Protein AF-A0A0R2LBU7-F1 (afdb_monomer_lite)

Sequence (92 aa):
MAFSTANQIEHFPKQQLMTRQAISDDQMDRYFRMTVSAVEEAILSSLVHAKTTIDRKGQERLSLTDALAKVQQQASGMDEDVANLQEKLGLL

Radius of gyration: 22.63 Å; chains: 1; bounding box: 51×20×68 Å

Organism: NCBI:txid449659

Secondary structure (DSSP, 8-state):
----SSS---SS-SSS--------GGGHHHHHHHHHHHHHHHHHHHHHS---EE-TTS-EE--HHHHHHHHHHHSSS--HHHHHHHHHTT--

InterPro domains:
  IPR005321 Peptidase S58, DmpA [PF03576] (1-59)
  IPR016117 ArgJ-like domain superfamily [SSF56266] (1-68)

pLDDT: mean 94.16, std 4.88, range [72.5, 98.38]

Foldseek 3Di:
DDDDPQDDDDPDDPDPDDDDDDDDPVPCVVVVVVVVVVVVVVVLCCQQPDQWDQDPVRDIDHRPVVVLVVVCVVDPDGDVVSVVVCVVSVVD

Structure (mmCIF, N/CA/C/O backbone):
data_AF-A0A0R2LBU7-F1
#
_entry.id   AF-A0A0R2LBU7-F1
#
loop_
_atom_site.group_PDB
_atom_site.id
_atom_site.type_symbol
_atom_site.label_atom_id
_atom_site.label_alt_id
_atom_site.label_comp_id
_atom_site.label_asym_id
_atom_site.label_entity_id
_atom_site.label_seq_id
_atom_site.pdbx_PDB_ins_code
_atom_site.Cartn_x
_atom_site.Cartn_y
_atom_site.Cartn_z
_atom_site.occupancy
_atom_site.B_iso_or_equiv
_atom_site.auth_seq_id
_atom_site.auth_comp_id
_atom_site.auth_asym_id
_atom_site.auth_atom_id
_atom_site.pdbx_PDB_model_num
ATOM 1 N N . MET A 1 1 ? -1.042 -6.254 10.021 1.00 92.75 1 MET A N 1
ATOM 2 C CA . MET A 1 1 ? -1.452 -5.834 11.381 1.00 92.75 1 MET A CA 1
ATOM 3 C C . MET A 1 1 ? -2.545 -4.790 11.230 1.00 92.75 1 MET A C 1
ATOM 5 O O . MET A 1 1 ? -2.368 -3.912 10.398 1.00 92.75 1 MET A O 1
ATOM 9 N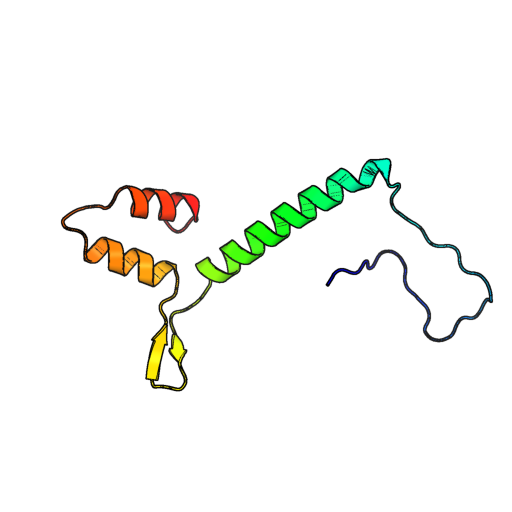 N . ALA A 1 2 ? -3.647 -4.883 11.974 1.00 95.88 2 ALA A N 1
ATOM 10 C CA . ALA A 1 2 ? -4.729 -3.895 11.949 1.00 95.88 2 ALA A CA 1
ATOM 11 C C . ALA A 1 2 ? -5.174 -3.581 13.383 1.00 95.88 2 ALA A C 1
ATOM 13 O O . ALA A 1 2 ? -5.187 -4.473 14.231 1.00 95.88 2 ALA A O 1
ATOM 14 N N . PHE A 1 3 ? -5.515 -2.323 13.654 1.00 96.69 3 PHE A N 1
ATOM 15 C CA . PHE A 1 3 ? -6.043 -1.868 14.940 1.00 96.69 3 PHE A CA 1
ATOM 16 C C . PHE A 1 3 ? -7.036 -0.725 14.716 1.00 96.69 3 PHE A C 1
ATOM 18 O O . PHE A 1 3 ? -7.010 -0.066 13.679 1.00 96.69 3 PHE A O 1
ATOM 25 N N . SER A 1 4 ? -7.911 -0.495 15.692 1.00 96.00 4 SER A N 1
ATOM 26 C CA . SER A 1 4 ? -8.868 0.612 15.680 1.00 96.00 4 SER A CA 1
ATOM 27 C C . SER A 1 4 ? -8.590 1.551 16.842 1.00 96.00 4 SER A C 1
ATOM 29 O O . SER A 1 4 ? -8.250 1.113 17.940 1.00 96.00 4 SER A O 1
ATOM 31 N N . THR A 1 5 ? -8.765 2.844 16.601 1.00 96.38 5 THR A N 1
ATOM 32 C CA . THR A 1 5 ? -8.663 3.898 17.614 1.00 96.38 5 THR A CA 1
ATOM 33 C C . THR A 1 5 ? -10.019 4.258 18.227 1.00 96.38 5 THR A C 1
ATOM 35 O O . THR A 1 5 ? -10.075 5.097 19.121 1.00 96.38 5 THR A O 1
ATOM 38 N N . ALA A 1 6 ? -11.111 3.620 17.784 1.00 97.00 6 ALA A N 1
ATOM 39 C CA . ALA A 1 6 ? -12.472 3.956 18.207 1.00 97.00 6 ALA A CA 1
ATOM 40 C C . ALA A 1 6 ? -12.750 3.658 19.690 1.00 97.00 6 ALA A C 1
ATOM 42 O O . ALA A 1 6 ? -13.523 4.370 20.324 1.00 97.00 6 ALA A O 1
ATOM 43 N N . ASN A 1 7 ? -12.123 2.619 20.253 1.00 96.19 7 ASN A N 1
ATOM 44 C CA . ASN A 1 7 ? -12.270 2.262 21.663 1.00 96.19 7 ASN A CA 1
ATOM 45 C C . ASN A 1 7 ? -10.906 2.343 22.351 1.00 96.19 7 ASN A C 1
ATOM 47 O O . ASN A 1 7 ? -10.009 1.557 22.046 1.00 96.19 7 ASN A O 1
ATOM 51 N N . GLN A 1 8 ? -10.757 3.265 23.299 1.00 93.88 8 GLN A N 1
ATOM 52 C CA . GLN A 1 8 ? -9.564 3.348 24.137 1.00 93.88 8 GLN A CA 1
ATOM 53 C C . GLN A 1 8 ? -9.657 2.343 25.286 1.00 93.88 8 GLN A C 1
ATOM 55 O O . GLN A 1 8 ? -10.708 2.197 25.909 1.00 93.88 8 GLN A O 1
ATOM 60 N N . ILE A 1 9 ? -8.552 1.654 25.568 1.00 92.94 9 ILE A N 1
ATOM 61 C CA . ILE A 1 9 ? -8.465 0.677 26.654 1.00 92.94 9 ILE A CA 1
ATOM 62 C C . ILE A 1 9 ? -7.582 1.263 27.754 1.00 92.94 9 ILE A C 1
ATOM 64 O O . ILE A 1 9 ? -6.403 1.532 27.523 1.00 92.94 9 ILE A O 1
ATOM 68 N N . GLU A 1 10 ? -8.157 1.478 28.939 1.00 93.12 10 GLU A N 1
ATOM 69 C CA . GLU A 1 10 ? -7.400 1.942 30.103 1.00 93.12 10 GLU A CA 1
ATOM 70 C C . GLU A 1 10 ? -6.378 0.876 30.523 1.00 93.12 10 GLU A C 1
ATOM 72 O O . GLU A 1 10 ? -6.708 -0.302 30.652 1.00 93.12 10 GLU A O 1
ATOM 77 N N . HIS A 1 11 ? -5.136 1.293 30.782 1.00 94.12 11 HIS A N 1
ATOM 78 C CA . HIS A 1 11 ? -4.104 0.398 31.315 1.00 94.12 11 HIS A CA 1
ATOM 79 C C . HIS A 1 11 ? -4.435 -0.077 32.743 1.00 94.12 11 HIS A C 1
ATOM 81 O O . HIS A 1 11 ? -4.125 -1.209 33.105 1.00 94.12 11 HIS A O 1
ATOM 87 N N . PHE A 1 12 ? -5.118 0.772 33.524 1.00 95.44 12 PHE A N 1
ATOM 88 C CA . PHE A 1 12 ? -5.616 0.461 34.864 1.00 95.44 12 PHE A CA 1
ATOM 89 C C . PHE A 1 12 ? -7.142 0.607 34.903 1.00 95.44 12 PHE A C 1
ATOM 91 O O . PHE A 1 12 ? -7.635 1.732 35.009 1.00 95.44 12 PHE A O 1
ATOM 98 N N . PRO A 1 13 ? -7.898 -0.499 34.806 1.00 88.25 13 PRO A N 1
ATOM 99 C CA . PRO A 1 13 ? -9.349 -0.438 34.739 1.00 88.25 13 PRO A CA 1
ATOM 100 C C . PRO A 1 13 ? -9.945 -0.023 36.086 1.00 88.25 13 PRO A C 1
ATOM 102 O O . PRO A 1 13 ? -9.694 -0.647 37.117 1.00 88.25 13 PRO A O 1
ATOM 105 N N . LYS A 1 14 ? -10.779 1.020 36.071 1.00 91.31 14 LYS A N 1
ATOM 106 C CA . LYS A 1 14 ? -11.524 1.485 37.260 1.00 91.31 14 LYS A CA 1
ATOM 107 C C . LYS A 1 14 ? -12.799 0.682 37.529 1.00 91.31 14 LYS A C 1
ATOM 109 O O . LYS A 1 14 ? -13.386 0.806 38.600 1.00 91.31 14 LYS A O 1
ATOM 114 N N . GLN A 1 15 ? -13.251 -0.099 36.550 1.00 92.69 15 GLN A N 1
ATOM 115 C CA . GLN A 1 15 ? -14.471 -0.904 36.601 1.00 92.69 15 GLN A CA 1
ATOM 116 C C . GLN A 1 15 ? -14.197 -2.311 36.070 1.00 92.69 15 GLN A C 1
ATOM 118 O O . GLN A 1 15 ? -13.359 -2.497 35.190 1.00 92.69 15 GLN A O 1
ATOM 123 N N . GLN A 1 16 ? -14.924 -3.302 36.592 1.00 90.38 16 GLN A N 1
ATOM 124 C CA . GLN A 1 16 ? -14.757 -4.706 36.200 1.00 90.38 16 GLN A CA 1
ATOM 125 C C . GLN A 1 16 ? -15.340 -5.019 34.812 1.00 90.38 16 GLN A C 1
ATOM 127 O O . GLN A 1 16 ? -14.869 -5.933 34.141 1.00 90.38 16 GLN A O 1
ATOM 132 N N . LEU A 1 17 ? -16.357 -4.269 34.380 1.00 93.00 17 LEU A N 1
ATOM 133 C CA . LEU A 1 17 ? -17.024 -4.440 33.091 1.00 93.00 17 LEU A CA 1
ATOM 134 C C . LEU A 1 17 ? -16.875 -3.170 32.256 1.00 93.00 17 LEU A C 1
ATOM 136 O O . LEU A 1 17 ? -16.935 -2.064 32.786 1.00 93.00 17 LEU A O 1
ATOM 140 N N . MET A 1 18 ? -16.702 -3.341 30.944 1.00 91.62 18 MET A N 1
ATOM 141 C CA . MET A 1 18 ? -16.596 -2.238 29.991 1.00 91.62 18 MET A CA 1
ATOM 142 C C . MET A 1 18 ? -17.472 -2.513 28.772 1.00 91.62 18 MET A C 1
ATOM 144 O O . MET A 1 18 ? -17.456 -3.614 28.221 1.00 91.62 18 MET A O 1
ATOM 148 N N . THR A 1 19 ? -18.180 -1.485 28.318 1.00 94.25 19 THR A N 1
ATOM 149 C CA . THR A 1 19 ? -18.922 -1.506 27.054 1.00 94.25 19 THR A CA 1
ATOM 150 C C . THR A 1 19 ? -18.019 -1.009 25.930 1.00 94.25 19 THR A C 1
ATOM 152 O O . THR A 1 19 ? -17.259 -0.059 26.118 1.00 94.25 19 THR A O 1
ATOM 155 N N . ARG A 1 20 ? -18.101 -1.630 24.750 1.00 94.06 20 ARG A N 1
ATOM 156 C CA . ARG A 1 20 ? -17.377 -1.193 23.549 1.00 94.06 20 ARG A CA 1
ATOM 157 C C . ARG A 1 20 ? -18.339 -1.007 22.396 1.00 94.06 20 ARG A C 1
ATOM 159 O O . ARG A 1 20 ? -19.302 -1.755 22.258 1.00 94.06 20 ARG A O 1
ATOM 166 N N . GLN A 1 21 ? -18.042 -0.021 21.565 1.00 96.44 21 GLN A N 1
ATOM 167 C CA . GLN A 1 21 ? -18.754 0.184 20.317 1.00 96.44 21 GLN A CA 1
ATOM 168 C C . GLN A 1 21 ? -18.087 -0.651 19.229 1.00 96.44 21 GLN A C 1
ATOM 170 O O . GLN A 1 21 ? -16.860 -0.671 19.112 1.00 96.44 21 GLN A O 1
ATOM 175 N N . ALA A 1 22 ? -18.896 -1.333 18.433 1.00 96.06 22 ALA A N 1
ATOM 176 C CA . ALA A 1 22 ? -18.445 -2.091 17.281 1.00 96.06 22 ALA A CA 1
ATOM 177 C C . ALA A 1 22 ? -19.263 -1.674 16.062 1.00 96.06 22 ALA A C 1
ATOM 179 O O . ALA A 1 22 ? -20.442 -1.336 16.173 1.00 96.06 22 ALA A O 1
ATOM 180 N N . ILE A 1 23 ? -18.616 -1.688 14.901 1.00 96.38 23 ILE A N 1
ATOM 181 C CA . ILE A 1 23 ? -19.32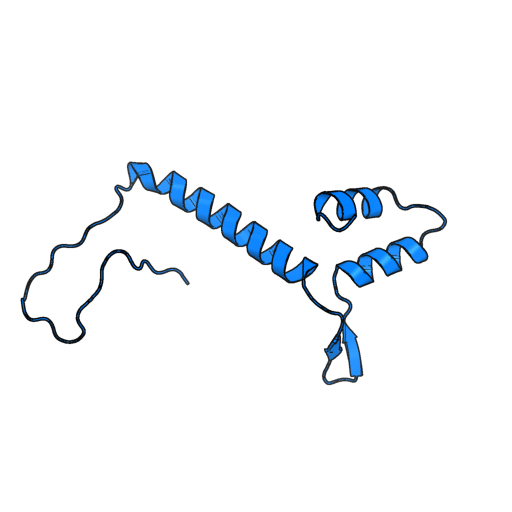0 -1.605 13.626 1.00 96.38 23 ILE A CA 1
ATOM 182 C C . ILE A 1 23 ? -20.110 -2.908 13.474 1.00 96.38 23 ILE A C 1
ATOM 184 O O . ILE A 1 23 ? -19.571 -3.976 13.747 1.00 96.38 23 ILE A O 1
ATOM 188 N N . SER A 1 24 ? -21.377 -2.807 13.071 1.00 96.81 24 SER A N 1
ATOM 189 C CA . SER A 1 24 ? -22.187 -3.982 12.739 1.00 96.81 24 SER A CA 1
ATOM 190 C C . SER A 1 24 ? -21.564 -4.740 11.567 1.00 96.81 24 SER A C 1
ATOM 192 O O . SER A 1 24 ? -21.138 -4.119 10.590 1.00 96.81 24 SER A O 1
ATOM 194 N N . ASP A 1 25 ? -21.551 -6.068 11.650 1.00 95.69 25 ASP A N 1
ATOM 195 C CA . ASP A 1 25 ? -20.959 -6.930 10.626 1.00 95.69 25 ASP A CA 1
ATOM 196 C C . ASP A 1 25 ? -21.598 -6.724 9.242 1.00 95.69 25 ASP A C 1
ATOM 198 O O . ASP A 1 25 ? -20.885 -6.737 8.239 1.00 95.69 25 ASP A O 1
ATOM 202 N N . ASP A 1 26 ? -22.891 -6.384 9.182 1.00 97.56 26 ASP A N 1
ATOM 203 C CA . ASP A 1 26 ? -23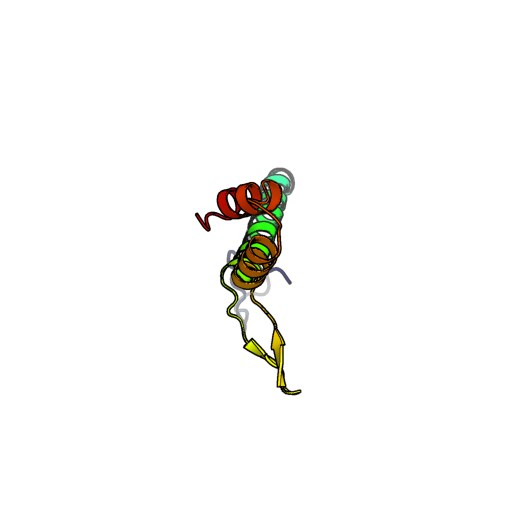.605 -6.074 7.932 1.00 97.56 26 ASP A CA 1
ATOM 204 C C . ASP A 1 26 ? -22.999 -4.876 7.176 1.00 97.56 26 ASP A C 1
ATOM 206 O O . ASP A 1 26 ? -23.147 -4.744 5.962 1.00 97.56 26 ASP A O 1
ATOM 210 N N . GLN A 1 27 ? -22.279 -4.000 7.883 1.00 96.38 27 GLN A N 1
ATOM 211 C CA . GLN A 1 27 ? -21.634 -2.813 7.320 1.00 96.38 27 GLN A CA 1
ATOM 212 C C . GLN A 1 27 ? -20.131 -3.014 7.068 1.00 96.38 27 GLN A C 1
ATOM 214 O O . GLN A 1 27 ? -19.464 -2.108 6.549 1.00 96.38 27 GLN A O 1
ATOM 219 N N . MET A 1 28 ? -19.574 -4.178 7.422 1.00 96.12 28 MET A N 1
ATOM 220 C CA . MET A 1 28 ? -18.128 -4.430 7.422 1.00 96.12 28 MET A CA 1
ATOM 221 C C . MET A 1 28 ? -17.530 -4.479 6.013 1.00 96.12 28 MET A C 1
ATOM 223 O O . MET A 1 28 ? -16.409 -4.016 5.793 1.00 96.12 28 MET A O 1
ATOM 227 N N . ASP A 1 29 ? -18.311 -4.932 5.035 1.00 97.94 29 ASP A N 1
ATOM 228 C CA . ASP A 1 29 ? -17.951 -5.002 3.616 1.00 97.94 29 ASP A CA 1
ATOM 229 C C . ASP A 1 29 ? -17.350 -3.703 3.069 1.00 97.94 29 ASP A C 1
ATOM 231 O O . ASP A 1 29 ? -16.415 -3.709 2.262 1.00 97.94 29 ASP A O 1
ATOM 235 N N . ARG A 1 30 ? -17.864 -2.557 3.530 1.00 96.81 30 ARG A N 1
ATOM 236 C CA . ARG A 1 30 ? -17.335 -1.248 3.145 1.00 96.81 30 ARG A CA 1
ATOM 237 C C . ARG A 1 30 ? -15.893 -1.070 3.622 1.00 96.81 30 ARG A C 1
ATOM 239 O O . ARG A 1 30 ? -15.064 -0.576 2.866 1.00 96.81 30 ARG A O 1
ATOM 246 N N . TYR A 1 31 ? -15.588 -1.464 4.854 1.00 96.69 31 TYR A N 1
ATOM 247 C CA . TYR A 1 31 ? -14.263 -1.317 5.460 1.00 96.69 31 TYR A CA 1
ATOM 248 C C . TYR A 1 31 ? -13.244 -2.284 4.864 1.00 96.69 31 TYR A C 1
ATOM 250 O O . TYR A 1 31 ? -12.083 -1.908 4.701 1.00 96.69 31 TYR A O 1
ATOM 258 N N . PHE A 1 32 ? -13.674 -3.478 4.449 1.00 97.44 32 PHE A N 1
ATOM 259 C CA . PHE A 1 32 ? -12.825 -4.391 3.684 1.00 97.44 32 PHE A CA 1
ATOM 260 C C . PHE A 1 32 ? -12.418 -3.783 2.344 1.00 97.44 32 PHE A C 1
ATOM 262 O O . PHE A 1 32 ? -11.225 -3.705 2.057 1.00 97.44 32 PHE A O 1
ATOM 269 N N . ARG A 1 33 ? -13.375 -3.252 1.570 1.00 98.25 33 ARG A N 1
ATOM 270 C CA . ARG A 1 33 ? -13.065 -2.568 0.303 1.00 98.25 33 ARG A CA 1
ATOM 271 C C . ARG A 1 33 ? -12.157 -1.356 0.503 1.00 98.25 33 ARG A C 1
ATOM 273 O O . ARG A 1 33 ? -11.179 -1.215 -0.217 1.00 98.25 33 ARG A O 1
ATOM 280 N N . MET A 1 34 ? -12.424 -0.528 1.517 1.00 98.06 34 MET A N 1
ATOM 281 C CA . MET A 1 34 ? -11.558 0.616 1.838 1.00 98.06 34 MET A CA 1
ATOM 282 C C . MET A 1 34 ? -10.135 0.180 2.208 1.00 98.06 34 MET A C 1
ATOM 284 O O . MET A 1 34 ? -9.177 0.840 1.821 1.00 98.06 34 MET A O 1
ATOM 288 N N . THR A 1 35 ? -9.988 -0.937 2.926 1.00 98.00 35 THR A N 1
ATOM 289 C CA . THR A 1 35 ? -8.674 -1.479 3.295 1.00 98.00 35 THR A CA 1
ATOM 290 C C . THR A 1 35 ? -7.917 -1.978 2.068 1.00 98.00 35 THR A C 1
ATOM 292 O O . THR A 1 35 ? -6.730 -1.691 1.950 1.00 98.00 35 THR A O 1
ATOM 295 N N . VAL A 1 36 ? -8.590 -2.674 1.142 1.00 98.38 36 VAL A N 1
ATOM 296 C CA . VAL A 1 36 ? -7.992 -3.095 -0.138 1.00 98.38 36 VAL A CA 1
ATOM 297 C C . VAL A 1 36 ? -7.474 -1.877 -0.898 1.00 98.38 36 VAL A C 1
ATOM 299 O O . VAL A 1 36 ? -6.278 -1.806 -1.161 1.00 98.38 36 VAL A O 1
ATOM 302 N N . SER A 1 37 ? -8.324 -0.875 -1.138 1.00 98.19 37 SER A N 1
ATOM 303 C CA . SER A 1 37 ? -7.926 0.321 -1.890 1.00 98.19 37 SER A CA 1
ATOM 304 C C . SER A 1 37 ? -6.786 1.094 -1.221 1.00 98.19 37 SER A C 1
ATOM 306 O O . SER A 1 37 ? -5.864 1.540 -1.895 1.00 98.19 37 SER A O 1
ATOM 308 N N . ALA A 1 38 ? -6.807 1.236 0.108 1.00 98.19 38 ALA A N 1
ATOM 309 C CA . ALA A 1 38 ? -5.744 1.933 0.829 1.00 98.19 38 ALA A CA 1
ATOM 310 C C . ALA A 1 38 ? -4.395 1.201 0.743 1.00 98.19 38 ALA A C 1
ATOM 312 O O . ALA A 1 38 ? -3.350 1.844 0.670 1.00 98.19 38 ALA A O 1
ATOM 313 N N . VAL A 1 39 ? -4.403 -0.136 0.760 1.00 98.31 39 VAL A N 1
ATOM 314 C CA . VAL A 1 39 ? -3.179 -0.940 0.639 1.00 98.31 39 VAL A CA 1
ATOM 315 C C . VAL A 1 39 ? -2.656 -0.939 -0.795 1.00 98.31 39 VAL A C 1
ATOM 317 O O . VAL A 1 39 ? -1.449 -0.790 -0.980 1.00 98.31 39 VAL A O 1
ATOM 320 N N . GLU A 1 40 ? -3.533 -1.069 -1.792 1.00 98.00 40 GLU A N 1
ATOM 321 C CA . GLU A 1 40 ? -3.164 -0.961 -3.210 1.00 98.00 40 GLU A CA 1
ATOM 322 C C . GLU A 1 40 ? -2.452 0.367 -3.485 1.00 98.00 40 GLU A C 1
ATOM 324 O O . GLU A 1 40 ? -1.330 0.377 -3.996 1.00 98.00 40 GLU A O 1
ATOM 329 N N . GLU A 1 41 ? -3.042 1.475 -3.034 1.00 97.06 41 GLU A N 1
ATOM 330 C CA . GLU A 1 41 ? -2.452 2.802 -3.200 1.00 97.06 41 GLU A CA 1
ATOM 331 C C . GLU A 1 41 ? -1.153 2.967 -2.401 1.00 97.06 41 GLU A C 1
ATOM 333 O O . GLU A 1 41 ? -0.191 3.547 -2.893 1.00 97.06 41 GLU A O 1
ATOM 338 N N . ALA A 1 42 ? -1.061 2.416 -1.186 1.00 98.00 42 ALA A N 1
ATOM 339 C CA . ALA A 1 42 ? 0.171 2.484 -0.400 1.00 98.00 42 ALA A CA 1
ATOM 340 C C . ALA A 1 42 ? 1.345 1.759 -1.085 1.00 98.00 42 ALA A C 1
ATOM 342 O O . ALA A 1 42 ? 2.484 2.232 -1.019 1.00 98.00 42 ALA A O 1
ATOM 343 N N . ILE A 1 43 ? 1.086 0.629 -1.752 1.00 97.12 43 ILE A N 1
ATOM 344 C CA . ILE A 1 43 ? 2.100 -0.104 -2.522 1.00 97.12 43 ILE A CA 1
ATOM 345 C C . ILE A 1 43 ? 2.519 0.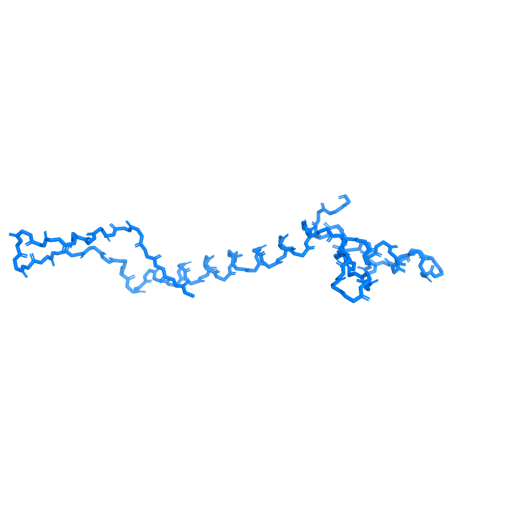708 -3.749 1.00 97.12 43 ILE A C 1
ATOM 347 O O . ILE A 1 43 ? 3.718 0.911 -3.951 1.00 97.12 43 ILE A O 1
ATOM 351 N N . LEU A 1 44 ? 1.557 1.208 -4.532 1.00 95.69 44 LEU A N 1
ATOM 352 C CA . LEU A 1 44 ? 1.837 2.055 -5.696 1.00 95.69 44 LEU A CA 1
ATOM 353 C C . LEU A 1 44 ? 2.642 3.293 -5.295 1.00 95.69 44 LEU A C 1
ATOM 355 O O . LEU A 1 44 ? 3.711 3.547 -5.849 1.00 95.69 44 LEU A O 1
ATOM 359 N N . SER A 1 45 ? 2.194 3.994 -4.256 1.00 96.25 45 SER A N 1
ATOM 360 C CA . SER A 1 45 ? 2.870 5.161 -3.700 1.00 96.25 45 SER A CA 1
ATOM 361 C C . SER A 1 45 ? 4.299 4.842 -3.258 1.00 96.25 45 SER A C 1
ATOM 363 O O . SER A 1 45 ? 5.214 5.604 -3.568 1.00 96.25 45 SER A O 1
ATOM 365 N N . SER A 1 46 ? 4.526 3.690 -2.616 1.00 97.38 46 SER A N 1
ATOM 366 C CA . SER A 1 46 ? 5.870 3.262 -2.203 1.00 97.38 46 SER A CA 1
ATOM 367 C C . SER A 1 46 ? 6.819 3.076 -3.389 1.00 97.38 46 SER A C 1
ATOM 369 O O . SER A 1 46 ? 7.997 3.403 -3.276 1.00 97.38 46 SER A O 1
ATOM 371 N N . LEU A 1 47 ? 6.328 2.564 -4.522 1.00 96.25 47 LEU A N 1
ATOM 372 C CA . LEU A 1 47 ? 7.133 2.364 -5.731 1.00 96.25 47 LEU A CA 1
ATOM 373 C C . LEU A 1 47 ? 7.389 3.675 -6.480 1.00 96.25 47 LEU A C 1
ATOM 375 O O . LEU A 1 47 ? 8.517 3.926 -6.904 1.00 96.25 47 LEU A O 1
ATOM 379 N N . VAL A 1 48 ? 6.354 4.504 -6.624 1.00 95.56 48 VAL A N 1
ATOM 380 C CA . VAL A 1 48 ? 6.394 5.773 -7.365 1.00 95.56 48 VAL A CA 1
ATOM 381 C C . VAL A 1 48 ? 7.264 6.816 -6.660 1.00 95.56 48 VAL A C 1
ATOM 383 O O . VAL A 1 48 ? 8.023 7.529 -7.312 1.00 95.56 48 VAL A O 1
ATOM 386 N N . HIS A 1 49 ? 7.208 6.884 -5.327 1.00 96.12 49 HIS A N 1
ATOM 387 C CA . HIS A 1 49 ? 7.978 7.854 -4.539 1.00 96.12 49 HIS A CA 1
ATOM 388 C C . HIS A 1 49 ? 9.360 7.341 -4.110 1.00 96.12 49 HIS A C 1
ATOM 390 O O . HIS A 1 49 ? 10.125 8.079 -3.478 1.00 96.12 49 HIS A O 1
ATOM 396 N N . ALA A 1 50 ? 9.695 6.085 -4.420 1.00 97.44 50 ALA A N 1
ATOM 397 C CA . ALA A 1 50 ? 11.025 5.556 -4.166 1.00 97.44 50 ALA A CA 1
ATOM 398 C C . ALA A 1 50 ? 12.082 6.362 -4.932 1.00 97.44 50 ALA A C 1
ATOM 400 O O . ALA A 1 50 ? 11.864 6.821 -6.049 1.00 97.44 50 ALA A O 1
ATOM 401 N N . LYS A 1 51 ? 13.269 6.489 -4.340 1.00 97.19 51 LYS A N 1
ATOM 402 C CA . LYS A 1 51 ? 14.440 7.071 -5.002 1.00 97.19 51 LYS A CA 1
ATOM 403 C C . LYS A 1 51 ? 15.419 5.963 -5.351 1.00 97.19 51 LYS A C 1
ATOM 405 O O . LYS A 1 51 ? 15.546 5.002 -4.592 1.00 97.19 51 LYS A O 1
ATOM 410 N N . THR A 1 52 ? 16.125 6.112 -6.468 1.00 98.19 52 THR A N 1
ATOM 411 C CA . THR A 1 52 ? 17.246 5.228 -6.798 1.00 98.19 52 THR A CA 1
ATOM 412 C C . THR A 1 52 ? 18.290 5.293 -5.688 1.00 98.19 52 THR A C 1
ATOM 414 O O . THR A 1 52 ? 18.632 6.372 -5.199 1.00 98.19 52 THR A O 1
ATOM 417 N N . THR A 1 53 ? 18.771 4.133 -5.249 1.00 98.06 53 THR A N 1
ATOM 418 C CA . THR A 1 53 ? 19.737 4.016 -4.148 1.00 98.06 53 THR A CA 1
ATOM 419 C C . THR A 1 53 ? 20.837 3.017 -4.477 1.00 98.06 53 THR A C 1
ATOM 421 O O . THR A 1 53 ? 20.687 2.170 -5.354 1.00 98.06 53 THR A O 1
ATOM 424 N N . ILE A 1 54 ? 21.959 3.110 -3.763 1.00 98.19 54 ILE A N 1
ATOM 425 C CA . ILE A 1 54 ? 23.052 2.140 -3.840 1.00 98.19 54 ILE A CA 1
ATOM 426 C C . ILE A 1 54 ? 22.955 1.206 -2.635 1.00 98.19 54 ILE A C 1
ATOM 428 O O . ILE A 1 54 ? 22.873 1.660 -1.493 1.00 98.19 54 ILE A O 1
ATOM 432 N N . ASP A 1 55 ? 22.952 -0.102 -2.879 1.00 96.44 55 ASP A N 1
ATOM 433 C CA . ASP A 1 55 ? 22.908 -1.093 -1.811 1.00 96.44 55 ASP A CA 1
ATOM 434 C C . ASP A 1 55 ? 24.268 -1.268 -1.108 1.00 96.44 55 ASP A C 1
ATOM 436 O O . ASP A 1 55 ? 25.302 -0.741 -1.519 1.00 96.44 55 ASP A O 1
ATOM 440 N N . ARG A 1 56 ? 24.292 -2.065 -0.032 1.00 97.19 56 ARG A N 1
ATOM 441 C CA . ARG A 1 56 ? 25.515 -2.315 0.755 1.00 97.19 56 ARG A CA 1
ATOM 442 C C . ARG A 1 56 ? 26.663 -2.934 -0.062 1.00 97.19 56 ARG A C 1
ATOM 444 O O . ARG A 1 56 ? 27.810 -2.867 0.365 1.00 97.19 56 ARG A O 1
ATOM 451 N N . LYS A 1 57 ? 26.377 -3.582 -1.193 1.00 97.44 57 LYS A N 1
ATOM 452 C CA . LYS A 1 57 ? 27.377 -4.200 -2.078 1.00 97.44 57 LYS A CA 1
ATOM 453 C C . LYS A 1 57 ? 27.830 -3.249 -3.192 1.00 97.44 57 LYS A C 1
ATOM 455 O O . LYS A 1 57 ? 28.571 -3.679 -4.071 1.00 97.44 57 LYS A O 1
ATOM 460 N N . GLY A 1 58 ? 27.393 -1.990 -3.167 1.00 97.12 58 GLY A N 1
ATOM 461 C CA . GLY A 1 58 ? 27.701 -1.008 -4.199 1.00 97.12 58 GLY A CA 1
ATOM 462 C C . GLY A 1 58 ? 26.861 -1.166 -5.467 1.00 97.12 58 GLY A C 1
ATOM 463 O O . GLY A 1 58 ? 27.212 -0.579 -6.485 1.00 97.12 58 GLY A O 1
ATOM 464 N N . GLN A 1 59 ? 25.784 -1.961 -5.446 1.00 97.50 59 GLN A N 1
ATOM 465 C CA . GLN A 1 59 ? 24.923 -2.140 -6.617 1.00 97.50 59 GLN A CA 1
ATOM 466 C C . GLN A 1 59 ? 23.799 -1.108 -6.624 1.00 97.50 59 GLN A C 1
ATOM 468 O O . GLN A 1 59 ? 23.129 -0.899 -5.612 1.00 97.50 59 GLN A O 1
ATOM 473 N N . GLU A 1 60 ? 23.563 -0.503 -7.784 1.00 97.25 60 GLU A N 1
ATOM 474 C CA . GLU A 1 60 ? 22.449 0.418 -7.987 1.00 97.25 60 GLU A CA 1
ATOM 475 C C . GLU A 1 60 ? 21.105 -0.326 -7.996 1.00 97.25 60 GLU A C 1
ATOM 477 O O . GLU A 1 60 ? 20.933 -1.358 -8.652 1.00 97.25 60 GLU A O 1
ATOM 482 N N . ARG A 1 61 ? 20.142 0.213 -7.248 1.00 97.31 61 ARG A N 1
ATOM 483 C CA . ARG A 1 61 ? 18.742 -0.206 -7.203 1.00 97.31 61 ARG A CA 1
ATOM 484 C C . ARG A 1 61 ? 17.901 0.958 -7.690 1.00 97.31 61 ARG A C 1
ATOM 486 O O . ARG A 1 61 ? 17.723 1.939 -6.967 1.00 97.31 61 ARG A O 1
ATOM 493 N N . LEU A 1 62 ? 17.432 0.841 -8.928 1.00 97.44 62 LEU A N 1
ATOM 494 C CA . LEU A 1 62 ? 16.620 1.873 -9.556 1.00 97.44 62 LEU A CA 1
ATOM 495 C C . LEU A 1 62 ? 15.265 2.002 -8.854 1.00 97.44 62 LEU A C 1
ATOM 497 O O . LEU A 1 62 ? 14.656 1.000 -8.470 1.00 97.44 62 LEU A O 1
ATOM 501 N N . SER A 1 63 ? 14.797 3.242 -8.724 1.00 97.25 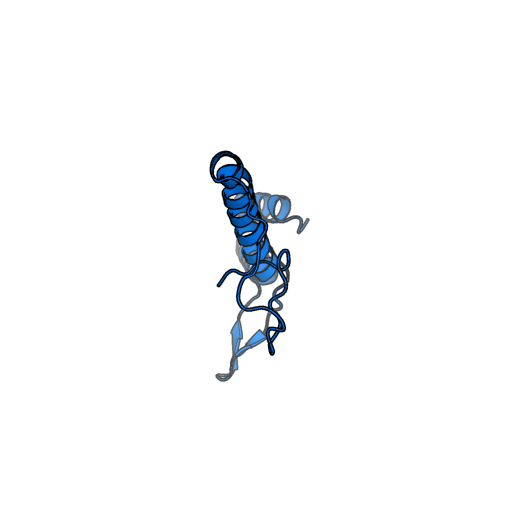63 SER A N 1
ATOM 502 C CA . SER A 1 63 ? 13.383 3.529 -8.493 1.00 97.25 63 SER A CA 1
ATOM 503 C C . SER A 1 63 ? 12.548 3.040 -9.679 1.00 97.25 63 SER A C 1
ATOM 505 O O . SER A 1 63 ? 13.075 2.831 -10.776 1.00 97.25 63 SER A O 1
ATOM 507 N N . LEU A 1 64 ? 11.235 2.882 -9.486 1.00 96.50 64 LEU A N 1
ATOM 508 C CA . LEU A 1 64 ? 10.341 2.526 -10.589 1.00 96.50 64 LEU A CA 1
ATOM 509 C C . LEU A 1 64 ? 10.405 3.578 -11.708 1.00 96.50 64 LEU A C 1
ATOM 511 O O . LEU A 1 64 ? 10.542 3.223 -12.874 1.00 96.50 64 LEU A O 1
ATOM 515 N N . THR A 1 65 ? 10.375 4.862 -11.350 1.00 95.19 65 THR A N 1
ATOM 516 C CA . THR A 1 65 ? 10.415 5.984 -12.297 1.00 95.19 65 THR A CA 1
ATOM 517 C C . THR A 1 65 ? 11.690 5.981 -13.142 1.00 95.19 65 THR A C 1
ATOM 519 O O . THR A 1 65 ? 11.618 6.075 -14.368 1.00 95.19 65 THR A O 1
ATOM 522 N N . ASP A 1 66 ? 12.855 5.795 -12.515 1.00 95.75 66 ASP A N 1
ATOM 523 C CA . ASP A 1 66 ? 14.136 5.760 -13.230 1.00 95.75 66 ASP A CA 1
ATOM 524 C C . ASP A 1 66 ? 14.271 4.494 -14.089 1.00 95.75 66 ASP A C 1
ATOM 526 O O . ASP A 1 66 ? 14.823 4.537 -15.190 1.00 95.75 66 ASP A O 1
ATOM 530 N N . ALA A 1 67 ? 13.735 3.363 -13.618 1.00 95.56 67 ALA A N 1
ATOM 531 C CA . ALA A 1 67 ? 13.696 2.128 -14.392 1.00 95.56 67 ALA A CA 1
ATOM 532 C C . ALA A 1 67 ? 12.838 2.278 -15.658 1.00 95.56 67 ALA A C 1
ATOM 534 O O . ALA A 1 67 ? 13.285 1.877 -16.732 1.00 95.56 67 ALA A O 1
ATOM 535 N N . LEU A 1 68 ? 11.656 2.897 -15.562 1.00 94.88 68 LEU A N 1
ATOM 536 C CA . LEU A 1 68 ? 10.786 3.165 -16.714 1.00 94.88 68 LEU A CA 1
ATOM 537 C C . LEU A 1 68 ? 11.458 4.107 -17.719 1.00 94.88 68 LEU A C 1
ATOM 539 O O . LEU A 1 68 ? 11.483 3.810 -18.912 1.00 94.88 68 LEU A O 1
ATOM 543 N N . ALA A 1 69 ? 12.085 5.188 -17.246 1.00 92.44 69 ALA A N 1
ATOM 544 C CA . ALA A 1 69 ? 12.837 6.099 -18.107 1.00 92.44 69 ALA A CA 1
ATOM 545 C C . ALA A 1 69 ? 13.986 5.384 -18.838 1.00 92.44 69 ALA A C 1
ATOM 547 O O . ALA A 1 69 ? 14.201 5.598 -20.032 1.00 92.44 69 ALA A O 1
ATOM 548 N N . LYS A 1 70 ? 14.701 4.491 -18.144 1.00 93.62 70 LYS A N 1
ATOM 549 C CA . LYS A 1 70 ? 15.772 3.685 -18.737 1.00 93.62 70 LYS A CA 1
ATOM 550 C C . LYS A 1 70 ? 15.248 2.723 -19.803 1.00 93.62 70 LYS A C 1
ATOM 552 O O . LYS A 1 70 ? 15.861 2.628 -20.861 1.00 93.62 70 LYS A O 1
ATOM 557 N N . VAL A 1 71 ? 14.127 2.043 -19.553 1.00 93.75 71 VAL A N 1
ATOM 558 C CA . VAL A 1 71 ? 13.489 1.156 -20.543 1.00 93.75 71 VAL A CA 1
ATOM 559 C C . VAL A 1 71 ? 13.069 1.953 -21.781 1.00 93.75 71 VAL A C 1
ATOM 561 O O . VAL A 1 71 ? 13.395 1.553 -22.896 1.00 93.75 71 VAL A O 1
ATOM 564 N N . GLN A 1 72 ? 12.463 3.129 -21.598 1.00 89.69 72 GLN A N 1
ATOM 565 C CA . GLN A 1 72 ? 12.059 3.999 -22.703 1.00 89.69 72 GLN A CA 1
ATOM 566 C C . GLN A 1 72 ? 13.249 4.473 -23.555 1.00 89.69 72 GLN A C 1
ATOM 568 O O . GLN A 1 72 ? 13.147 4.549 -24.777 1.00 89.69 72 GLN A O 1
ATOM 573 N N . GLN A 1 73 ? 14.394 4.770 -22.935 1.00 88.38 73 GLN A N 1
ATOM 574 C CA . GLN A 1 73 ? 15.620 5.149 -23.651 1.00 88.38 73 GLN A CA 1
ATOM 575 C C . GLN A 1 73 ? 16.255 3.984 -24.423 1.00 88.38 73 GLN A C 1
ATOM 577 O O . GLN A 1 73 ? 16.985 4.210 -25.385 1.00 8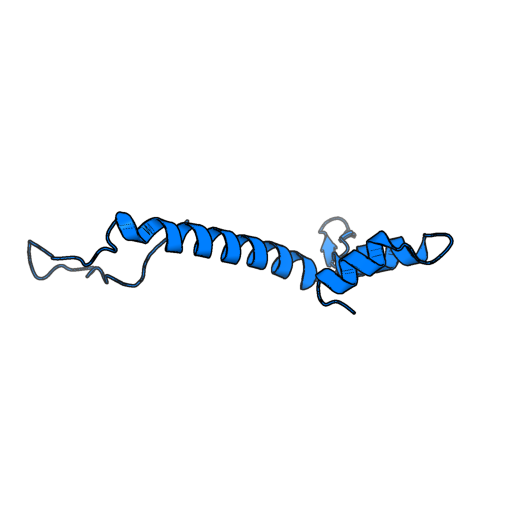8.38 73 GLN A O 1
ATOM 582 N N . GLN A 1 74 ? 16.023 2.746 -23.983 1.00 88.38 74 GLN A N 1
ATOM 583 C CA . GLN A 1 74 ? 16.559 1.539 -24.615 1.00 88.38 74 GLN A CA 1
ATOM 584 C C . GLN A 1 74 ? 15.687 1.036 -25.774 1.00 88.38 74 GLN A C 1
ATOM 586 O O . GLN A 1 74 ? 16.174 0.282 -26.618 1.00 88.38 74 GLN A O 1
ATOM 591 N N . ALA A 1 75 ? 14.423 1.452 -25.836 1.00 85.25 75 ALA A N 1
ATOM 592 C CA . ALA A 1 75 ? 13.527 1.140 -26.938 1.00 85.25 75 ALA A CA 1
ATOM 593 C C . ALA A 1 75 ? 13.935 1.882 -28.227 1.00 85.25 75 ALA A C 1
ATOM 595 O O . ALA A 1 75 ? 14.370 3.033 -28.210 1.00 85.25 75 ALA A O 1
ATOM 596 N N . SER A 1 76 ? 13.773 1.227 -29.382 1.00 72.50 76 SER A N 1
ATOM 597 C CA . SER A 1 76 ? 14.008 1.825 -30.710 1.00 72.50 76 SER A CA 1
ATOM 598 C C . SER A 1 76 ? 12.808 2.677 -31.156 1.00 72.50 76 SER A C 1
ATOM 600 O O . SER A 1 76 ? 12.233 2.438 -32.215 1.00 72.50 76 SER A O 1
ATOM 602 N N . GLY A 1 77 ? 12.384 3.625 -30.316 1.00 77.75 77 GLY A N 1
ATOM 603 C CA . GLY A 1 77 ? 11.162 4.422 -30.485 1.00 77.75 77 GLY A CA 1
ATOM 604 C C . GLY A 1 77 ? 10.426 4.652 -29.160 1.00 77.75 77 GLY A C 1
ATOM 605 O O . GLY A 1 77 ? 10.877 4.186 -28.117 1.00 77.75 77 GLY A O 1
ATOM 606 N N . MET A 1 78 ? 9.302 5.378 -29.198 1.00 80.88 78 MET A N 1
ATOM 607 C CA . MET A 1 78 ? 8.418 5.511 -28.031 1.00 80.88 78 MET A CA 1
ATOM 608 C C . MET A 1 78 ? 7.804 4.142 -27.708 1.00 80.88 78 MET A C 1
ATOM 610 O O . MET A 1 78 ? 7.260 3.501 -28.605 1.00 80.88 78 MET A O 1
ATOM 614 N N . ASP A 1 79 ? 7.903 3.697 -26.457 1.00 91.19 79 ASP A N 1
ATOM 615 C CA . ASP A 1 79 ? 7.275 2.462 -26.001 1.00 91.19 79 ASP A CA 1
ATOM 616 C C . ASP A 1 79 ? 5.901 2.843 -25.443 1.00 91.19 79 ASP A C 1
ATOM 618 O O . ASP A 1 79 ? 5.787 3.499 -24.405 1.00 91.19 79 ASP A O 1
ATOM 622 N N . GLU A 1 80 ? 4.848 2.510 -26.190 1.00 91.19 80 GLU A N 1
ATOM 623 C CA . GLU A 1 80 ? 3.481 2.919 -25.856 1.00 91.19 80 GLU A CA 1
ATOM 624 C C . GLU A 1 80 ? 3.019 2.352 -24.508 1.00 91.19 80 GLU A C 1
ATOM 626 O O . GLU A 1 80 ? 2.270 3.016 -23.790 1.00 91.19 80 GLU A O 1
ATOM 631 N N . ASP A 1 81 ? 3.493 1.166 -24.117 1.00 91.94 81 ASP A N 1
ATOM 632 C CA . ASP A 1 81 ? 3.127 0.556 -22.840 1.00 91.94 81 ASP A CA 1
ATOM 633 C C . ASP A 1 81 ? 3.768 1.308 -21.671 1.00 91.94 81 ASP A C 1
ATOM 635 O O . ASP A 1 81 ? 3.113 1.554 -20.652 1.00 91.94 81 ASP A O 1
ATOM 639 N N . VAL A 1 82 ? 5.025 1.735 -21.827 1.00 92.31 82 VAL A N 1
ATOM 640 C CA . VAL A 1 82 ? 5.717 2.563 -20.828 1.00 92.31 82 VAL A CA 1
ATOM 641 C C . VAL A 1 82 ? 5.050 3.930 -20.705 1.00 92.31 82 VAL A C 1
ATOM 643 O O . VAL A 1 82 ? 4.774 4.361 -19.585 1.00 92.31 82 VAL A O 1
ATOM 646 N N . ALA A 1 83 ? 4.722 4.580 -21.824 1.00 91.56 83 ALA A N 1
ATOM 647 C CA . ALA A 1 83 ? 4.041 5.874 -21.823 1.00 91.56 83 ALA A CA 1
ATOM 648 C C . ALA A 1 83 ? 2.660 5.798 -21.144 1.00 91.56 83 ALA A C 1
ATOM 650 O O . ALA A 1 83 ? 2.367 6.581 -20.238 1.00 91.56 83 ALA A O 1
ATOM 651 N N . ASN A 1 84 ? 1.848 4.799 -21.507 1.00 94.56 84 ASN A N 1
ATOM 652 C CA . ASN A 1 84 ? 0.537 4.556 -20.897 1.00 94.56 84 ASN A CA 1
ATOM 653 C C . ASN A 1 84 ? 0.642 4.277 -19.392 1.00 94.56 84 ASN A C 1
ATOM 655 O O . ASN A 1 84 ? -0.213 4.693 -18.607 1.00 94.56 84 ASN A O 1
ATOM 659 N N . LEU A 1 85 ? 1.668 3.536 -18.969 1.00 93.44 85 LEU A N 1
ATOM 660 C CA . LEU A 1 85 ? 1.895 3.256 -17.557 1.00 93.44 85 LEU A CA 1
ATOM 661 C C . LEU A 1 85 ? 2.301 4.522 -16.796 1.00 93.44 85 LEU A C 1
ATOM 663 O O . LEU A 1 85 ? 1.787 4.757 -15.705 1.00 93.44 85 LEU A O 1
ATOM 667 N N . GLN A 1 86 ? 3.184 5.348 -17.358 1.00 92.25 86 GLN A N 1
ATOM 668 C CA . GLN A 1 86 ? 3.597 6.607 -16.737 1.00 92.25 86 GLN A CA 1
ATOM 669 C C . GLN A 1 86 ? 2.423 7.579 -16.565 1.00 92.25 86 GLN A C 1
ATOM 671 O O . GLN A 1 86 ? 2.299 8.179 -15.498 1.00 92.25 86 GLN A O 1
ATOM 676 N N . GLU A 1 87 ? 1.524 7.671 -17.549 1.00 93.75 87 GLU A N 1
ATOM 677 C CA . GLU A 1 87 ? 0.286 8.453 -17.436 1.00 93.75 87 GLU A CA 1
ATOM 678 C C . GLU A 1 87 ? -0.611 7.923 -16.306 1.00 93.75 87 GLU A C 1
ATOM 680 O O . GLU A 1 87 ? -1.024 8.678 -15.426 1.00 93.75 87 GLU A O 1
ATOM 685 N N . LYS A 1 88 ? -0.855 6.605 -16.257 1.00 93.50 88 LYS A N 1
ATOM 686 C CA . LYS A 1 88 ? -1.675 5.982 -15.199 1.00 93.50 88 LYS A CA 1
ATOM 687 C C . LYS A 1 88 ? -1.104 6.169 -13.795 1.00 93.50 88 LYS A C 1
ATOM 689 O O . LYS A 1 88 ? -1.866 6.199 -12.835 1.00 93.50 88 LYS A O 1
ATOM 694 N N . LEU A 1 89 ? 0.218 6.262 -13.675 1.00 92.81 89 LEU A N 1
ATOM 695 C CA . LEU A 1 89 ? 0.912 6.507 -12.410 1.00 92.81 89 LEU A CA 1
ATOM 696 C C . LEU A 1 89 ? 1.004 8.002 -12.052 1.00 92.81 89 LEU A C 1
ATOM 698 O O . LEU A 1 89 ? 1.531 8.324 -10.989 1.00 92.81 89 LEU A O 1
ATOM 702 N N . GLY A 1 90 ? 0.518 8.910 -12.908 1.00 89.88 90 GLY A N 1
ATOM 703 C CA . GLY A 1 90 ? 0.592 10.358 -12.692 1.00 89.88 90 GLY A CA 1
ATOM 704 C C . GLY A 1 90 ? 2.018 10.915 -12.745 1.00 89.88 90 GLY A C 1
ATOM 705 O O . GLY A 1 90 ? 2.330 11.878 -12.047 1.00 89.88 90 GLY A O 1
ATOM 706 N N . LEU A 1 91 ? 2.901 10.275 -13.519 1.00 85.62 91 LEU A N 1
ATOM 707 C CA . LEU A 1 91 ? 4.309 10.661 -13.681 1.00 85.62 91 LEU A CA 1
ATOM 708 C C . LEU A 1 91 ? 4.551 11.619 -14.862 1.00 85.62 91 LEU A C 1
ATOM 710 O O . LEU A 1 91 ? 5.660 12.141 -14.988 1.00 85.62 91 LEU A O 1
ATOM 714 N N . LEU A 1 92 ? 3.542 11.820 -15.716 1.00 73.12 92 LEU A N 1
ATOM 715 C CA . LEU A 1 92 ? 3.538 12.694 -16.894 1.00 73.12 92 LEU A CA 1
ATOM 716 C C . LEU A 1 92 ? 2.410 13.725 -16.800 1.00 73.12 92 LEU A C 1
ATOM 718 O O . LEU A 1 92 ? 1.335 13.364 -16.270 1.00 73.12 92 LEU A O 1
#